Protein AF-A0A2T1HLE0-F1 (afdb_monomer)

Mean predicted aligned error: 4.2 Å

Foldseek 3Di:
DCVLLVLLVVLLVCVVVDVPPVVSVVSLVQQAPDNVDPVRSSVSNNVSSVVVVVVCCVPVVVVVVVVVVD

Radius of gyration: 14.67 Å; Cα contacts (8 Å, |Δi|>4): 53; chains: 1; bounding box: 33×20×45 Å

Organism: NCBI:txid2109933

pLDDT: mean 91.2, std 6.1, range [65.31, 97.56]

Secondary structure (DSSP, 8-state):
-HHHHHHHHHHHHHHHH-TT-HHHHHHHHHH-S-TT-HHHHHHHHHHHHHHHHHHHHHHHHHHHHHHHT-

Sequence (70 aa):
TATLVGLFVLCELAALVWPTAGLAHGWVRLFASDPDNVGRTFVEGVLGSIAGAWVATLLFVPVYNRLLRR

Solvent-accessible surface area (backbone atoms only — not comparable to full-atom values): 3775 Å² total;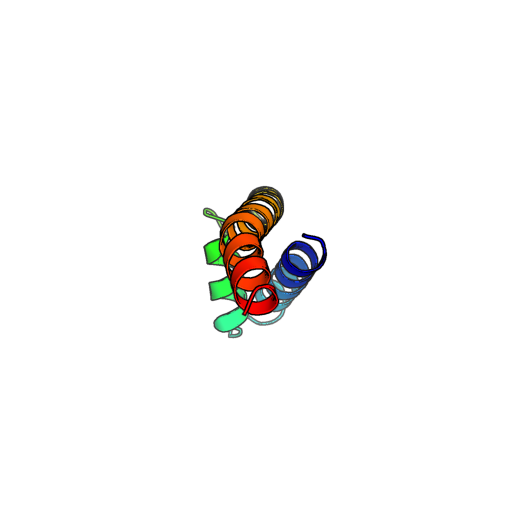 per-residue (Å²): 81,70,67,49,36,51,50,47,54,52,23,48,53,43,35,72,76,33,89,80,38,60,68,26,48,52,56,42,56,74,29,21,94,50,82,88,41,62,72,58,21,50,54,39,27,45,55,36,23,44,51,51,36,51,53,49,48,67,60,47,52,61,53,53,56,54,60,75,73,106

Structure (mmCIF, N/CA/C/O backbone):
data_AF-A0A2T1HLE0-F1
#
_entry.id   AF-A0A2T1HLE0-F1
#
loop_
_atom_site.group_PDB
_atom_site.id
_atom_site.type_symbol
_atom_site.label_atom_id
_atom_site.label_alt_id
_atom_site.label_comp_id
_atom_site.label_asym_id
_atom_site.label_entity_id
_atom_site.label_seq_id
_atom_site.pdbx_PDB_ins_code
_atom_site.Cartn_x
_atom_site.Cartn_y
_atom_site.Cartn_z
_atom_site.occupancy
_atom_site.B_iso_or_equiv
_atom_site.auth_seq_id
_atom_site.auth_comp_id
_atom_site.auth_asym_id
_atom_site.auth_atom_id
_atom_site.pdbx_PDB_model_num
ATOM 1 N N . THR A 1 1 ? -3.302 7.017 4.825 1.00 87.56 1 THR A N 1
ATOM 2 C CA . THR A 1 1 ? -3.093 7.046 3.360 1.00 87.56 1 THR A CA 1
ATOM 3 C C . THR A 1 1 ? -1.639 7.231 2.975 1.00 87.56 1 THR A C 1
ATOM 5 O O . THR A 1 1 ? -1.099 6.318 2.370 1.00 87.56 1 THR A O 1
ATOM 8 N N . ALA A 1 2 ? -0.981 8.334 3.366 1.00 93.06 2 ALA A N 1
ATOM 9 C CA . ALA A 1 2 ? 0.418 8.609 3.003 1.00 93.06 2 ALA A CA 1
ATOM 10 C C . ALA A 1 2 ? 1.383 7.451 3.317 1.00 93.06 2 ALA A C 1
ATOM 12 O O . ALA A 1 2 ? 2.224 7.122 2.492 1.00 93.06 2 ALA A O 1
ATOM 13 N N . THR A 1 3 ? 1.207 6.774 4.455 1.00 94.19 3 THR A N 1
ATOM 14 C CA . THR A 1 3 ? 2.020 5.608 4.833 1.00 94.19 3 THR A CA 1
ATOM 15 C C . THR A 1 3 ? 1.897 4.441 3.852 1.00 94.19 3 THR A C 1
ATOM 17 O O . THR A 1 3 ? 2.909 3.865 3.482 1.00 94.19 3 THR A O 1
ATOM 20 N N . LEU A 1 4 ? 0.680 4.099 3.410 1.00 93.31 4 LEU A N 1
ATOM 21 C CA . LEU A 1 4 ? 0.460 2.987 2.477 1.00 93.31 4 LEU A CA 1
ATOM 22 C C . LEU A 1 4 ? 1.015 3.307 1.090 1.00 93.31 4 LEU A C 1
ATOM 24 O O . LEU A 1 4 ? 1.700 2.477 0.507 1.00 93.31 4 LEU A O 1
ATOM 28 N N . VAL A 1 5 ? 0.783 4.532 0.612 1.00 95.19 5 VAL A N 1
ATOM 29 C CA . VAL A 1 5 ? 1.338 5.005 -0.663 1.00 95.19 5 VAL A CA 1
ATOM 30 C C . VAL A 1 5 ? 2.867 5.036 -0.607 1.00 95.19 5 VAL A C 1
ATOM 32 O O . VAL A 1 5 ? 3.520 4.509 -1.496 1.00 95.19 5 VAL A O 1
ATOM 35 N N . GLY A 1 6 ? 3.454 5.596 0.453 1.00 95.19 6 GLY A N 1
ATOM 36 C CA . GLY A 1 6 ? 4.908 5.641 0.620 1.00 95.19 6 GLY A CA 1
ATOM 37 C C . GLY A 1 6 ? 5.535 4.248 0.698 1.00 95.19 6 GLY A C 1
ATOM 38 O O . GLY A 1 6 ? 6.542 3.998 0.042 1.00 95.19 6 GLY A O 1
ATOM 39 N N . LEU A 1 7 ? 4.916 3.322 1.438 1.00 94.94 7 LEU A N 1
ATOM 40 C CA . LEU A 1 7 ? 5.362 1.929 1.495 1.00 94.94 7 LEU A CA 1
ATOM 41 C C . LEU A 1 7 ? 5.280 1.255 0.122 1.00 94.94 7 LEU A C 1
ATOM 43 O O . LEU A 1 7 ? 6.218 0.562 -0.258 1.00 94.94 7 LEU A O 1
ATOM 47 N N . PHE A 1 8 ? 4.204 1.489 -0.634 1.00 94.12 8 PHE A N 1
ATOM 48 C CA . PHE A 1 8 ? 4.078 0.981 -1.998 1.00 94.12 8 PHE A CA 1
ATOM 49 C C . PHE A 1 8 ? 5.229 1.467 -2.888 1.00 94.12 8 PHE A C 1
ATOM 51 O O . PHE A 1 8 ? 5.905 0.636 -3.486 1.00 94.12 8 PHE A O 1
ATOM 58 N N . VAL A 1 9 ? 5.522 2.773 -2.892 1.00 94.56 9 VAL A N 1
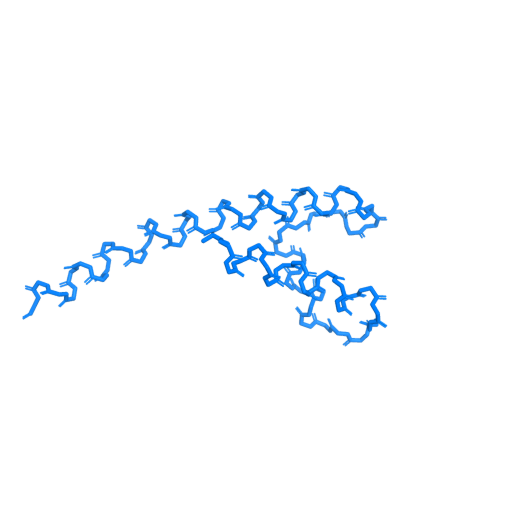ATOM 59 C CA . VAL A 1 9 ? 6.634 3.343 -3.677 1.00 94.56 9 VAL A CA 1
ATOM 60 C C . VAL A 1 9 ? 7.974 2.718 -3.278 1.00 94.56 9 VAL A C 1
ATOM 62 O O . VAL A 1 9 ? 8.775 2.365 -4.140 1.00 94.56 9 VAL A O 1
ATOM 65 N N . LEU A 1 10 ? 8.224 2.531 -1.979 1.00 94.69 10 LEU A N 1
ATOM 66 C CA . LEU A 1 10 ? 9.449 1.878 -1.505 1.00 94.69 10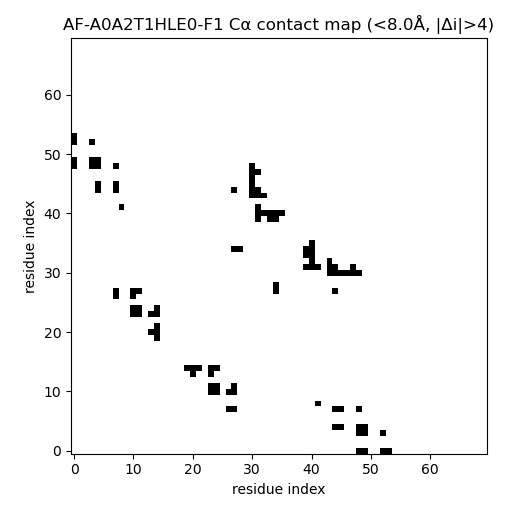 LEU A CA 1
ATOM 67 C C . LEU A 1 10 ? 9.538 0.414 -1.957 1.00 94.69 10 LEU A C 1
ATOM 69 O O . LEU A 1 10 ? 10.611 -0.032 -2.360 1.00 94.69 10 LEU A O 1
ATOM 73 N N . CYS A 1 11 ? 8.433 -0.331 -1.911 1.00 93.12 11 CYS A N 1
ATOM 74 C CA . CYS A 1 11 ? 8.385 -1.713 -2.382 1.00 93.12 11 CYS A CA 1
ATOM 75 C C . CYS A 1 11 ? 8.559 -1.812 -3.901 1.00 93.12 11 CYS A C 1
ATOM 77 O O . CYS A 1 11 ? 9.252 -2.709 -4.367 1.00 93.12 11 CYS A O 1
ATOM 79 N N . GLU A 1 12 ? 7.989 -0.891 -4.670 1.00 90.94 12 GLU A N 1
ATOM 80 C CA . GLU A 1 12 ? 8.170 -0.841 -6.120 1.00 90.94 12 GLU A CA 1
ATOM 81 C C . GLU A 1 12 ? 9.634 -0.565 -6.489 1.00 90.94 12 GLU A C 1
ATOM 83 O O . GLU A 1 12 ? 10.226 -1.301 -7.278 1.00 90.94 12 GLU A O 1
ATOM 88 N N . LEU A 1 13 ? 10.271 0.410 -5.833 1.00 92.50 13 LEU A N 1
ATOM 89 C CA . LEU A 1 13 ? 11.701 0.678 -6.009 1.00 92.50 13 LEU A CA 1
ATOM 90 C C . LEU A 1 13 ? 12.565 -0.521 -5.594 1.00 92.50 13 LEU A C 1
ATOM 92 O O . LEU A 1 13 ? 13.502 -0.886 -6.304 1.00 92.50 13 LEU A O 1
ATOM 96 N N . ALA A 1 14 ? 12.246 -1.168 -4.472 1.00 91.31 14 ALA A N 1
ATOM 97 C CA . ALA A 1 14 ? 12.964 -2.358 -4.025 1.00 91.31 14 ALA A CA 1
ATOM 98 C C . ALA A 1 14 ? 12.818 -3.529 -5.010 1.00 91.31 14 ALA A C 1
ATOM 100 O O . ALA A 1 14 ? 13.797 -4.227 -5.261 1.00 91.31 14 ALA A O 1
ATOM 101 N N . ALA A 1 15 ? 11.633 -3.718 -5.596 1.00 89.50 15 ALA A N 1
ATOM 102 C CA . ALA A 1 15 ? 11.362 -4.738 -6.607 1.00 89.50 15 ALA A CA 1
ATOM 103 C C . ALA A 1 15 ? 12.117 -4.488 -7.925 1.00 89.50 15 ALA A C 1
ATOM 105 O O . ALA A 1 15 ? 12.492 -5.442 -8.603 1.00 89.50 15 ALA A O 1
ATOM 106 N N . LEU A 1 16 ? 12.362 -3.222 -8.278 1.00 87.62 16 LEU A N 1
ATOM 107 C CA . LEU A 1 16 ? 13.155 -2.855 -9.455 1.00 87.62 16 LEU A CA 1
ATOM 108 C C . LEU A 1 16 ? 14.655 -3.108 -9.255 1.00 87.62 16 LEU A C 1
ATOM 110 O O . LEU A 1 16 ? 15.337 -3.525 -10.189 1.00 87.62 16 LEU A O 1
ATOM 114 N N . VAL A 1 17 ? 15.179 -2.849 -8.053 1.00 90.56 17 VAL A N 1
ATOM 115 C CA . VAL A 1 17 ? 16.619 -2.981 -7.763 1.00 90.56 17 VAL A CA 1
ATOM 116 C C . VAL A 1 17 ? 17.000 -4.414 -7.374 1.00 90.56 17 VAL A C 1
ATOM 118 O O . VAL A 1 17 ? 18.077 -4.884 -7.741 1.00 90.56 17 VAL A O 1
ATOM 121 N N . TRP A 1 18 ? 16.133 -5.121 -6.643 1.00 89.12 18 TRP A N 1
ATOM 122 C CA . TRP A 1 18 ? 16.390 -6.468 -6.131 1.00 89.12 18 TRP A CA 1
ATOM 123 C C . TRP A 1 18 ? 15.371 -7.492 -6.659 1.00 89.12 18 TRP A C 1
ATOM 125 O O . TRP A 1 18 ? 14.278 -7.605 -6.104 1.00 89.12 18 TRP A O 1
ATOM 135 N N . PRO A 1 19 ? 15.756 -8.349 -7.625 1.00 82.00 19 PRO A N 1
ATOM 136 C CA . PRO A 1 19 ? 14.859 -9.358 -8.204 1.00 82.00 19 PRO A CA 1
ATOM 137 C C . PRO A 1 19 ? 14.427 -10.447 -7.210 1.00 82.00 19 PRO A C 1
ATOM 139 O O . PRO A 1 19 ? 13.452 -11.160 -7.422 1.00 82.00 19 PRO A O 1
ATOM 142 N N . THR A 1 20 ? 15.187 -10.626 -6.126 1.00 88.25 20 THR A N 1
ATOM 143 C CA . THR A 1 20 ? 14.916 -11.628 -5.088 1.00 88.25 20 THR A CA 1
ATOM 144 C C . THR A 1 20 ? 14.089 -11.073 -3.929 1.00 88.25 20 THR A C 1
ATOM 146 O O . THR A 1 20 ? 13.850 -11.789 -2.955 1.00 88.25 20 THR A O 1
ATOM 149 N N . ALA A 1 21 ? 13.643 -9.813 -3.993 1.00 84.44 21 ALA A N 1
ATOM 150 C CA . ALA A 1 21 ? 12.847 -9.181 -2.945 1.00 84.44 21 ALA A CA 1
ATOM 151 C C . ALA A 1 21 ? 11.383 -9.661 -2.987 1.00 84.44 21 ALA A C 1
ATOM 153 O O . ALA A 1 21 ? 10.461 -8.899 -3.272 1.00 84.44 21 ALA A O 1
ATOM 154 N N . GLY A 1 22 ? 11.151 -10.942 -2.680 1.00 88.56 22 GLY A N 1
ATOM 155 C CA . GLY A 1 22 ? 9.831 -11.578 -2.784 1.00 88.56 22 GLY A CA 1
ATOM 156 C C . GLY A 1 22 ? 8.723 -10.851 -2.013 1.00 88.56 22 GLY A C 1
ATOM 157 O O . GLY A 1 22 ? 7.598 -10.762 -2.496 1.00 88.56 22 GLY A O 1
ATOM 158 N N . LEU A 1 23 ? 9.047 -10.260 -0.857 1.00 90.44 23 LEU A N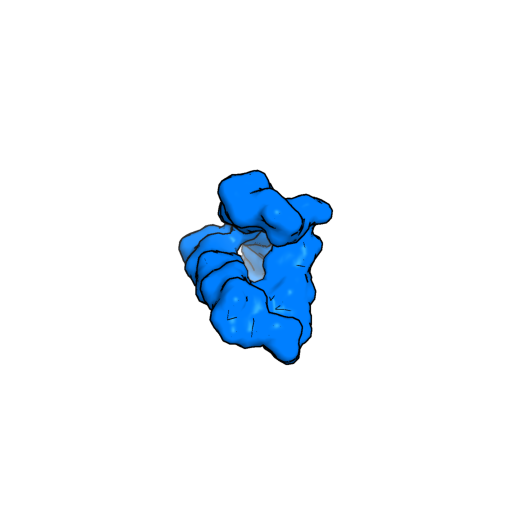 1
ATOM 159 C CA . LEU A 1 23 ? 8.094 -9.473 -0.067 1.00 90.44 23 LEU A CA 1
ATOM 160 C C . LEU A 1 23 ? 7.691 -8.176 -0.781 1.00 90.44 23 LEU A C 1
ATOM 162 O O . LEU A 1 23 ? 6.510 -7.842 -0.813 1.00 90.44 23 LEU A O 1
ATOM 166 N N . ALA A 1 24 ? 8.647 -7.484 -1.403 1.00 90.31 24 ALA A N 1
ATOM 167 C CA . ALA A 1 24 ? 8.384 -6.270 -2.167 1.00 90.31 24 ALA A CA 1
ATOM 168 C C . ALA A 1 24 ? 7.520 -6.571 -3.402 1.00 90.31 24 ALA A C 1
ATOM 170 O O . ALA A 1 24 ? 6.504 -5.913 -3.615 1.00 90.31 24 ALA A O 1
ATOM 171 N N . HIS A 1 25 ? 7.844 -7.636 -4.144 1.00 90.06 25 HIS A N 1
ATOM 172 C CA . HIS A 1 25 ? 7.024 -8.095 -5.269 1.00 90.06 25 HIS A CA 1
ATOM 1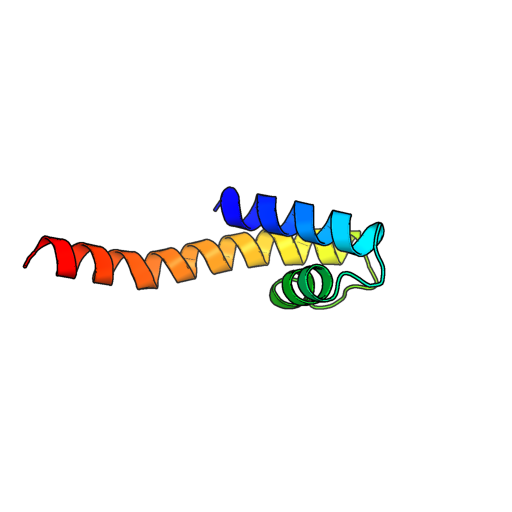73 C C . HIS A 1 25 ? 5.609 -8.501 -4.838 1.00 90.06 25 HIS A C 1
ATOM 175 O O . HIS A 1 25 ? 4.639 -8.168 -5.518 1.00 90.06 25 HIS A O 1
ATOM 181 N N . GLY A 1 26 ? 5.474 -9.197 -3.706 1.00 91.00 26 GLY A N 1
ATOM 182 C CA . GLY A 1 26 ? 4.172 -9.558 -3.144 1.00 91.00 26 GLY A CA 1
ATOM 183 C C . GLY A 1 26 ? 3.344 -8.328 -2.772 1.00 91.00 26 GLY A C 1
ATOM 184 O O . GLY A 1 26 ? 2.161 -8.269 -3.096 1.00 91.00 26 GLY A O 1
ATOM 185 N N . TRP A 1 27 ? 3.974 -7.324 -2.159 1.00 92.75 27 TRP A N 1
ATOM 186 C CA . TRP A 1 27 ? 3.309 -6.074 -1.799 1.00 92.75 27 TRP A CA 1
ATOM 187 C C . TRP A 1 27 ? 2.832 -5.290 -3.025 1.00 92.75 27 TRP A C 1
ATOM 189 O O . TRP A 1 27 ? 1.697 -4.823 -3.049 1.00 92.75 27 TRP A O 1
ATOM 199 N N . VAL A 1 28 ? 3.659 -5.195 -4.070 1.00 92.19 28 VAL A N 1
ATOM 200 C CA . VAL A 1 28 ? 3.278 -4.539 -5.331 1.00 92.19 28 VAL A CA 1
ATOM 201 C C . VAL A 1 28 ? 2.078 -5.246 -5.971 1.00 92.19 28 VAL A C 1
ATOM 203 O O . VAL A 1 28 ? 1.111 -4.588 -6.351 1.00 92.19 28 VAL A O 1
ATOM 206 N N . ARG A 1 29 ? 2.078 -6.585 -5.999 1.00 91.62 29 ARG A N 1
ATOM 207 C CA . ARG A 1 29 ? 0.981 -7.400 -6.562 1.00 91.62 29 ARG A CA 1
ATOM 208 C C . ARG A 1 29 ? -0.347 -7.292 -5.809 1.00 91.62 29 ARG A C 1
ATOM 210 O O . ARG A 1 29 ? -1.375 -7.666 -6.362 1.00 91.62 29 ARG A O 1
ATOM 217 N N . LEU A 1 30 ? -0.356 -6.799 -4.568 1.00 91.06 30 LEU A N 1
ATOM 218 C CA . LEU A 1 30 ? -1.608 -6.525 -3.852 1.00 91.06 30 LEU A CA 1
ATOM 219 C C . LEU A 1 30 ? -2.357 -5.321 -4.430 1.00 91.06 30 LEU A C 1
ATOM 221 O O . LEU A 1 30 ? -3.578 -5.257 -4.306 1.00 91.06 30 LEU A O 1
ATOM 225 N N . PHE A 1 31 ? -1.636 -4.369 -5.026 1.00 90.75 31 PHE A N 1
ATOM 226 C CA . PHE A 1 31 ? -2.202 -3.091 -5.455 1.00 90.75 31 PHE A CA 1
ATOM 227 C C . PHE A 1 31 ? -2.098 -2.836 -6.964 1.00 90.75 31 PHE A C 1
ATOM 229 O O . PHE A 1 31 ? -2.795 -1.955 -7.457 1.00 90.75 31 PHE A O 1
ATOM 236 N N . ALA A 1 32 ? -1.290 -3.603 -7.700 1.00 86.81 32 ALA A N 1
ATOM 237 C CA . ALA A 1 32 ? -1.147 -3.505 -9.150 1.00 86.81 32 ALA A CA 1
ATOM 238 C C . ALA A 1 32 ? -1.347 -4.869 -9.827 1.00 86.81 32 ALA A C 1
ATOM 240 O O . ALA A 1 32 ? -0.817 -5.884 -9.368 1.00 86.81 32 ALA A O 1
ATOM 241 N N . SER A 1 33 ? -2.110 -4.884 -10.923 1.00 82.19 33 SER A N 1
ATOM 242 C CA . SER A 1 33 ? -2.513 -6.114 -11.623 1.00 82.19 33 SER A CA 1
ATOM 243 C C . SER A 1 33 ? -1.578 -6.513 -12.768 1.00 82.19 33 SER A C 1
ATOM 245 O O . SER A 1 33 ? -1.508 -7.688 -13.123 1.00 82.19 33 SER A O 1
ATOM 247 N N . ASP A 1 34 ? -0.840 -5.547 -13.312 1.00 75.06 34 ASP A N 1
ATOM 248 C CA . ASP A 1 34 ? -0.019 -5.698 -14.512 1.00 75.06 34 ASP A 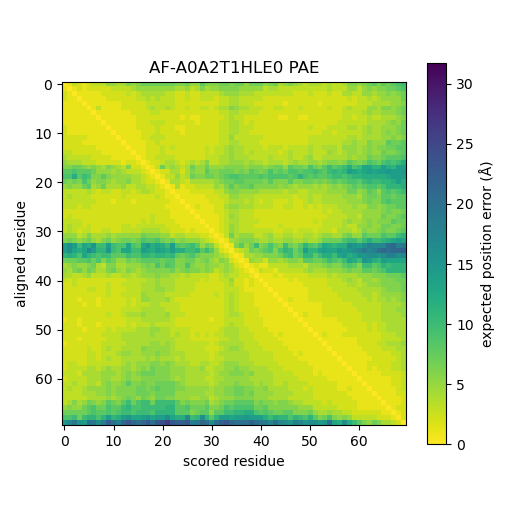CA 1
ATOM 249 C C . ASP A 1 34 ? 1.400 -5.142 -14.267 1.00 75.06 34 ASP A C 1
ATOM 251 O O . ASP A 1 34 ? 1.652 -3.969 -14.552 1.00 75.06 34 ASP A O 1
ATOM 255 N N . PRO A 1 35 ? 2.313 -5.948 -13.684 1.00 65.31 35 PRO A N 1
ATOM 256 C CA . PRO A 1 35 ? 3.629 -5.492 -13.227 1.00 65.31 35 PRO A CA 1
ATOM 257 C C . PRO A 1 35 ? 4.636 -5.229 -14.357 1.00 65.31 35 PRO A C 1
ATOM 259 O O . PRO A 1 35 ? 5.720 -4.711 -14.091 1.00 65.31 35 PRO A O 1
ATOM 262 N N . ASP A 1 36 ? 4.305 -5.576 -15.603 1.00 75.81 36 ASP A N 1
ATOM 263 C CA . ASP A 1 36 ? 5.225 -5.451 -16.739 1.00 75.81 36 ASP A CA 1
ATOM 264 C C . ASP A 1 36 ? 5.223 -4.028 -17.328 1.00 75.81 36 ASP A C 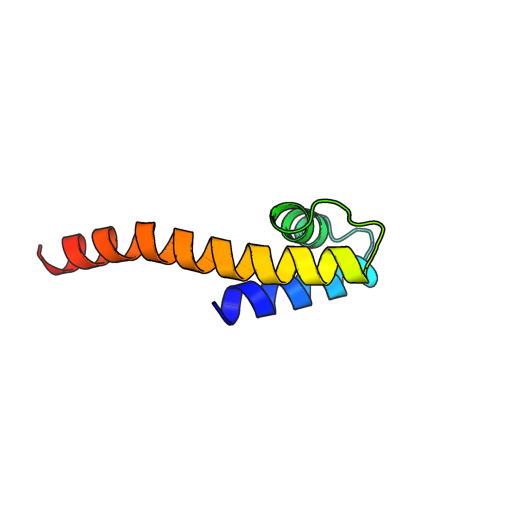1
ATOM 266 O O . ASP A 1 36 ? 6.170 -3.615 -18.002 1.00 75.81 36 ASP A O 1
ATOM 270 N N . ASN A 1 37 ? 4.184 -3.237 -17.037 1.00 84.50 37 ASN A N 1
ATOM 271 C CA . ASN A 1 37 ? 4.107 -1.828 -17.406 1.00 84.50 37 ASN A CA 1
ATOM 272 C C . ASN A 1 37 ? 4.268 -0.943 -16.165 1.00 84.50 37 ASN A C 1
ATOM 274 O O . ASN A 1 37 ? 3.322 -0.755 -15.400 1.00 84.50 37 ASN A O 1
ATOM 278 N N . VAL A 1 38 ? 5.453 -0.348 -16.000 1.00 81.62 38 VAL A N 1
ATOM 279 C CA . VAL A 1 38 ? 5.815 0.484 -14.835 1.00 81.62 38 VAL A CA 1
ATOM 280 C C . VAL A 1 38 ? 4.834 1.643 -14.619 1.00 81.62 38 VAL A C 1
ATOM 282 O O . VAL A 1 38 ? 4.386 1.878 -13.502 1.00 81.62 38 VAL A O 1
ATOM 285 N N . GLY A 1 39 ? 4.432 2.347 -15.683 1.00 86.69 39 GLY A N 1
ATOM 286 C CA . GLY A 1 39 ? 3.513 3.483 -15.559 1.00 86.69 39 GLY A CA 1
ATOM 287 C C . GLY A 1 39 ? 2.121 3.057 -15.092 1.00 86.69 39 GLY A C 1
ATOM 288 O O . GLY A 1 39 ? 1.522 3.697 -14.226 1.00 86.69 39 GLY A O 1
ATOM 289 N N . ARG A 1 40 ? 1.621 1.941 -15.631 1.00 88.06 40 ARG A N 1
ATOM 290 C CA . ARG A 1 40 ? 0.340 1.361 -15.217 1.00 88.06 40 ARG A CA 1
ATOM 291 C C . ARG A 1 40 ? 0.404 0.817 -13.789 1.00 88.06 40 ARG A C 1
ATOM 293 O O . ARG A 1 40 ? -0.492 1.107 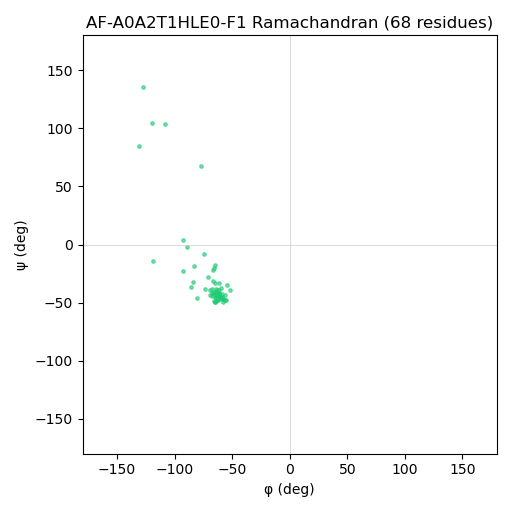-13.001 1.00 88.06 40 ARG A O 1
ATOM 300 N N . THR A 1 41 ? 1.481 0.108 -13.454 1.00 90.12 41 THR A N 1
ATOM 301 C CA . THR A 1 41 ? 1.752 -0.439 -12.115 1.00 90.12 41 THR A CA 1
ATOM 302 C C . THR A 1 41 ? 1.719 0.660 -11.064 1.00 90.12 41 THR A C 1
ATOM 304 O O . THR A 1 41 ? 1.028 0.523 -10.057 1.00 90.12 41 THR A O 1
ATOM 307 N N . PHE A 1 42 ? 2.402 1.776 -11.324 1.00 91.25 42 PHE A N 1
ATOM 308 C CA . PHE A 1 42 ? 2.454 2.902 -10.401 1.00 91.25 42 PHE A CA 1
ATOM 309 C C . PHE A 1 42 ? 1.066 3.519 -10.171 1.00 91.25 42 PHE A C 1
ATOM 311 O O . PHE A 1 42 ? 0.653 3.726 -9.030 1.00 91.25 42 PHE A O 1
ATOM 318 N N . VAL A 1 43 ? 0.309 3.787 -11.244 1.00 93.88 43 VAL A N 1
ATOM 319 C CA . VAL A 1 43 ? -1.030 4.395 -11.137 1.00 93.88 43 VAL A CA 1
ATOM 320 C C . VAL A 1 43 ? -2.005 3.472 -10.405 1.00 93.88 43 VAL A C 1
ATOM 322 O O . VAL A 1 43 ? -2.679 3.917 -9.471 1.00 93.88 43 VAL A O 1
ATOM 325 N N . GLU A 1 44 ? -2.069 2.195 -10.793 1.00 94.12 44 GLU A N 1
ATOM 326 C CA . GLU A 1 44 ? -2.914 1.196 -10.127 1.00 94.12 44 GLU A CA 1
ATOM 327 C C . GLU A 1 44 ? -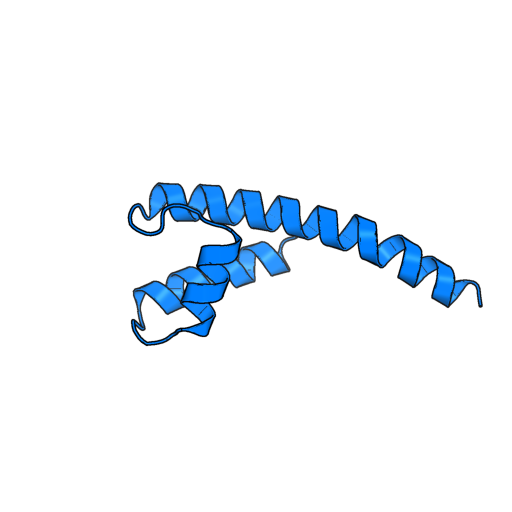2.521 1.052 -8.657 1.00 94.12 44 GLU A C 1
ATOM 329 O O . GLU A 1 44 ? -3.375 1.135 -7.775 1.00 94.12 44 GLU A O 1
ATOM 334 N N . GLY A 1 45 ? -1.222 0.954 -8.387 1.00 92.75 45 GLY A N 1
ATOM 335 C CA . GLY A 1 45 ? -0.672 0.795 -7.053 1.00 92.75 45 GLY A CA 1
ATOM 336 C C . GLY A 1 45 ? -0.969 1.953 -6.106 1.00 92.75 45 GLY A C 1
ATOM 337 O O . GLY A 1 45 ? -1.369 1.736 -4.957 1.00 92.75 45 GLY A O 1
ATOM 338 N N . VAL A 1 46 ? -0.840 3.194 -6.584 1.00 94.12 46 VAL A N 1
ATOM 339 C CA . VAL A 1 46 ? -1.173 4.396 -5.805 1.00 94.12 46 VAL A CA 1
ATOM 340 C C . VAL A 1 46 ? -2.673 4.457 -5.521 1.00 94.12 46 VAL A C 1
ATOM 342 O O . VAL A 1 46 ? -3.067 4.638 -4.365 1.00 94.12 46 VAL A O 1
ATOM 345 N N . LEU A 1 47 ? -3.521 4.270 -6.538 1.00 95.69 47 LEU A N 1
ATOM 346 C CA . LEU A 1 47 ? -4.977 4.294 -6.364 1.00 95.69 47 LEU A CA 1
ATOM 347 C C . LEU A 1 47 ? -5.456 3.156 -5.452 1.00 95.69 47 LEU A C 1
ATOM 349 O O . LEU A 1 47 ? -6.261 3.388 -4.545 1.00 95.69 47 LEU A O 1
ATOM 353 N N . GLY A 1 48 ? -4.910 1.954 -5.631 1.00 94.50 48 GLY A N 1
ATOM 354 C CA . GLY A 1 48 ? -5.170 0.788 -4.794 1.00 94.50 48 GLY A CA 1
ATOM 355 C C . GLY A 1 48 ? -4.736 1.011 -3.347 1.00 94.50 48 GLY A C 1
ATOM 356 O O . GLY A 1 48 ? -5.494 0.712 -2.426 1.00 94.50 48 GLY A O 1
ATOM 357 N N . SER A 1 49 ? -3.568 1.618 -3.125 1.00 94.88 49 SER A N 1
ATOM 358 C CA . SER A 1 49 ? -3.079 1.968 -1.783 1.00 94.88 49 SER A CA 1
ATOM 359 C C . SER A 1 49 ? -3.979 2.995 -1.092 1.00 94.88 49 SER A C 1
ATOM 361 O O . SER A 1 49 ? -4.223 2.904 0.116 1.00 94.88 49 SER A O 1
ATOM 363 N N . ILE A 1 50 ? -4.505 3.967 -1.844 1.00 96.12 50 ILE A N 1
ATOM 364 C CA . ILE A 1 50 ? -5.474 4.940 -1.327 1.00 96.12 50 ILE A CA 1
ATOM 365 C C . ILE A 1 50 ? -6.776 4.236 -0.940 1.00 96.12 50 ILE A C 1
ATOM 367 O O . ILE A 1 50 ? -7.257 4.428 0.179 1.00 96.12 50 ILE A O 1
ATOM 371 N N . ALA A 1 51 ? -7.321 3.402 -1.825 1.00 96.25 51 ALA A N 1
ATOM 372 C CA . ALA A 1 51 ? -8.539 2.643 -1.558 1.00 96.25 51 ALA A CA 1
ATOM 373 C C . ALA A 1 51 ? -8.372 1.716 -0.341 1.00 96.25 51 ALA A C 1
ATOM 375 O O . ALA A 1 51 ? -9.198 1.735 0.572 1.00 96.25 51 ALA A O 1
ATOM 376 N N . GLY A 1 52 ? -7.260 0.981 -0.269 1.00 94.50 52 GLY A N 1
ATOM 377 C CA . GLY A 1 52 ? -6.923 0.111 0.857 1.00 94.50 52 GLY A CA 1
ATOM 378 C C . GLY A 1 52 ? -6.809 0.868 2.181 1.00 94.50 52 GLY A C 1
ATOM 379 O O . GLY A 1 52 ? -7.284 0.383 3.208 1.00 94.50 52 GLY A O 1
ATOM 380 N N . ALA A 1 53 ? -6.264 2.090 2.166 1.00 94.88 53 ALA A N 1
ATOM 381 C CA . ALA A 1 53 ? -6.217 2.942 3.353 1.00 94.88 53 ALA A CA 1
ATOM 382 C C . ALA A 1 53 ? -7.620 3.284 3.868 1.00 94.88 53 ALA A C 1
ATOM 384 O O . ALA A 1 53 ? -7.866 3.192 5.070 1.00 94.88 53 ALA A O 1
ATOM 385 N N . TRP A 1 54 ? -8.541 3.640 2.971 1.00 96.50 54 TRP A N 1
ATOM 386 C CA . TRP A 1 54 ? -9.927 3.932 3.339 1.00 96.50 54 TRP A CA 1
ATOM 387 C C . TRP A 1 54 ? -10.657 2.698 3.862 1.00 96.50 54 TRP A C 1
ATOM 389 O O . TRP A 1 54 ? -11.337 2.790 4.884 1.00 96.50 54 TRP A O 1
ATOM 399 N N . VAL A 1 55 ? -10.468 1.538 3.227 1.00 96.12 55 VAL A N 1
ATOM 400 C CA . VAL A 1 55 ? -11.017 0.265 3.720 1.00 96.12 55 VAL A CA 1
ATOM 401 C C . VAL A 1 55 ? -10.505 -0.026 5.132 1.00 96.12 55 VAL A C 1
ATOM 403 O O . VAL A 1 55 ? -11.302 -0.303 6.027 1.00 96.12 55 VAL A O 1
ATOM 406 N N . ALA A 1 56 ? -9.199 0.115 5.373 1.00 94.75 56 ALA A N 1
ATOM 407 C CA . ALA A 1 56 ? -8.623 -0.062 6.703 1.00 94.75 56 ALA A CA 1
ATOM 408 C C . ALA A 1 56 ? -9.235 0.916 7.719 1.00 94.75 56 ALA A C 1
ATOM 410 O O . ALA A 1 56 ? -9.640 0.503 8.804 1.00 94.75 56 ALA A O 1
ATOM 411 N N . THR A 1 57 ? -9.376 2.198 7.373 1.00 96.06 57 THR A N 1
ATOM 412 C CA . THR A 1 57 ? -10.027 3.188 8.242 1.00 96.06 57 THR A CA 1
ATOM 413 C C . THR A 1 57 ? -11.460 2.784 8.595 1.00 96.06 57 THR A C 1
ATOM 415 O O . THR A 1 57 ? -11.815 2.796 9.774 1.00 96.06 57 THR A O 1
ATOM 418 N N . LEU A 1 58 ? -12.265 2.373 7.612 1.00 97.12 58 LEU A N 1
ATOM 419 C CA . LEU A 1 58 ? -13.652 1.950 7.836 1.00 97.12 58 LEU A CA 1
ATOM 420 C C . LEU A 1 58 ? -13.757 0.734 8.767 1.00 97.12 58 LEU A C 1
ATOM 422 O O . LEU A 1 58 ? -14.706 0.644 9.543 1.00 97.12 58 LEU A O 1
ATOM 426 N N . LEU A 1 59 ? -12.782 -0.175 8.726 1.00 96.06 59 LEU A N 1
ATOM 427 C CA . LEU A 1 59 ? -12.753 -1.364 9.580 1.00 96.06 59 LEU A CA 1
ATOM 428 C C . LEU A 1 59 ? -12.230 -1.068 10.992 1.00 96.06 59 LEU A C 1
ATOM 430 O O . LEU A 1 59 ? -12.825 -1.508 11.978 1.00 96.06 59 LEU A O 1
ATOM 434 N N . PHE A 1 60 ? -11.130 -0.323 11.111 1.00 95.88 60 PHE A N 1
ATOM 435 C CA . PHE A 1 60 ? -10.438 -0.137 12.389 1.00 95.88 60 PHE A CA 1
ATOM 436 C C . PHE A 1 60 ? -11.032 0.976 13.254 1.00 95.88 60 PHE A C 1
ATOM 438 O O . PHE A 1 60 ? -11.037 0.838 14.477 1.00 95.88 60 PHE A O 1
ATOM 445 N N . VAL A 1 61 ? -11.576 2.050 12.670 1.00 97.06 61 VAL A N 1
ATOM 446 C CA . VAL A 1 61 ? -12.150 3.163 13.451 1.00 97.06 61 VAL A CA 1
ATOM 447 C C . VAL A 1 61 ? -13.305 2.709 14.359 1.00 97.06 61 VAL A C 1
ATOM 449 O O . VAL A 1 61 ? -13.281 3.041 15.547 1.00 97.06 61 VAL A O 1
ATOM 452 N N . PRO A 1 62 ? -14.296 1.917 13.897 1.00 96.88 62 PRO A N 1
ATOM 453 C CA . PRO A 1 62 ? -15.361 1.425 14.771 1.00 96.88 62 PRO A CA 1
ATOM 454 C C . PRO A 1 62 ? -14.840 0.545 15.910 1.00 96.88 62 PRO A C 1
ATOM 456 O O . PRO A 1 62 ? -15.335 0.641 17.032 1.00 96.88 62 PRO A O 1
ATOM 459 N N . VAL A 1 63 ? -13.845 -0.306 15.634 1.00 96.25 63 VAL A N 1
ATOM 460 C CA . VAL A 1 63 ? -13.226 -1.188 16.635 1.00 96.25 63 VAL A CA 1
ATOM 461 C C . VAL A 1 63 ? -12.503 -0.361 17.694 1.00 96.25 63 VAL A C 1
ATOM 463 O O . VAL A 1 63 ? -12.763 -0.538 18.882 1.00 96.25 63 VAL A O 1
ATOM 466 N N . TYR A 1 64 ? -11.673 0.592 17.269 1.00 95.62 64 TYR A N 1
ATOM 467 C CA . TYR A 1 64 ? -10.973 1.521 18.154 1.00 95.62 64 TYR A CA 1
ATOM 468 C C . TYR A 1 64 ? -11.950 2.293 19.052 1.00 95.62 64 TYR A C 1
ATOM 470 O O . TYR A 1 64 ? -11.808 2.306 20.275 1.00 95.62 64 TYR A O 1
ATOM 478 N N . ASN A 1 65 ? -13.019 2.839 18.467 1.00 97.56 65 ASN A N 1
ATOM 479 C CA . ASN A 1 65 ? -14.039 3.574 19.212 1.00 97.56 65 ASN A CA 1
ATOM 480 C C . ASN A 1 65 ? -14.815 2.690 20.201 1.00 97.56 65 ASN A C 1
ATOM 482 O O . ASN A 1 65 ? -15.235 3.176 21.248 1.00 97.56 65 ASN A O 1
ATOM 486 N N . ARG A 1 66 ? -15.032 1.404 19.893 1.00 96.56 66 ARG A N 1
ATOM 487 C CA . ARG A 1 66 ? -15.655 0.458 20.835 1.00 96.56 66 ARG A CA 1
ATOM 488 C C . ARG A 1 66 ? -14.742 0.144 22.015 1.00 96.56 66 ARG A C 1
ATOM 490 O O . ARG A 1 66 ? -15.251 0.024 23.123 1.00 96.56 66 ARG A O 1
ATOM 497 N N . LEU A 1 67 ? -13.437 0.008 21.781 1.00 96.12 67 LEU A N 1
ATOM 498 C CA . LEU A 1 67 ? -12.460 -0.246 22.842 1.00 96.12 67 LEU A CA 1
ATOM 499 C C . LEU A 1 67 ? -12.354 0.939 23.804 1.00 96.12 67 LEU A C 1
ATOM 501 O O . LEU A 1 67 ? -12.332 0.720 25.004 1.00 96.12 67 LEU A O 1
ATOM 505 N N . LEU A 1 68 ? -12.376 2.173 23.294 1.00 96.00 68 LEU A N 1
ATOM 506 C CA . LEU A 1 68 ? -12.359 3.384 24.126 1.00 96.00 68 LEU A CA 1
ATOM 507 C C . LEU A 1 68 ? -13.622 3.593 24.976 1.00 96.00 68 LEU A C 1
ATOM 509 O O . LEU A 1 68 ? -13.598 4.364 25.928 1.00 96.00 68 LEU A O 1
ATOM 513 N N . ARG A 1 69 ? -14.747 2.977 24.597 1.00 92.56 69 ARG A N 1
ATOM 514 C CA . ARG A 1 69 ? -16.026 3.082 25.321 1.00 92.56 69 ARG A CA 1
ATOM 515 C C . ARG A 1 69 ? -16.190 2.021 26.414 1.00 92.56 69 ARG A C 1
ATOM 517 O O . ARG A 1 69 ? -17.242 2.002 27.051 1.00 92.56 69 ARG A O 1
ATOM 524 N N . ARG A 1 70 ? -15.223 1.116 26.568 1.00 72.88 70 ARG A N 1
ATOM 525 C CA . ARG A 1 70 ? -15.161 0.135 27.657 1.00 72.88 70 ARG A CA 1
ATOM 526 C C . ARG A 1 70 ? -14.251 0.651 28.756 1.00 72.88 70 ARG A C 1
ATOM 528 O O . ARG A 1 70 ? -14.579 0.354 29.921 1.00 72.88 70 ARG A O 1
#